Protein AF-A0A161TJ91-F1 (afdb_monomer_lite)

pLDDT: mean 86.41, std 9.93, range [51.31, 96.25]

InterPro domains:
  IPR001128 Cytochrome P450 [PF00067] (32-129)
  IPR036396 Cytochrome P450 superfamily [G3DSA:1.10.630.10] (2-130)
  IPR036396 Cytochrome P450 superfamily [SSF48264] (19-130)

Structure (mmCIF, N/CA/C/O backbone):
data_AF-A0A161TJ91-F1
#
_entry.id   AF-A0A161TJ91-F1
#
loop_
_atom_site.group_PDB
_atom_site.id
_atom_site.type_symbol
_atom_site.label_atom_id
_atom_site.label_alt_id
_atom_site.label_comp_id
_atom_site.label_asym_id
_atom_site.label_entity_id
_atom_site.label_seq_id
_atom_site.pdbx_PDB_ins_code
_atom_site.Cartn_x
_atom_site.Cartn_y
_atom_site.Cartn_z
_atom_site.occupancy
_atom_site.B_iso_or_equiv
_atom_site.auth_seq_id
_atom_site.auth_comp_id
_atom_site.auth_asym_id
_atom_site.auth_atom_id
_atom_site.pdbx_PDB_model_num
ATOM 1 N N . MET A 1 1 ? 8.965 6.597 3.561 1.00 73.44 1 MET A N 1
ATOM 2 C CA . MET A 1 1 ? 8.113 5.513 3.020 1.00 73.44 1 MET A CA 1
ATOM 3 C C . MET A 1 1 ? 6.634 5.766 3.303 1.00 73.44 1 MET A C 1
ATOM 5 O O . MET A 1 1 ? 5.901 5.898 2.340 1.00 73.44 1 MET A O 1
ATOM 9 N N . LEU A 1 2 ? 6.189 5.922 4.561 1.00 82.25 2 LEU A N 1
ATOM 10 C CA . LEU A 1 2 ? 4.766 6.179 4.866 1.00 82.25 2 LEU A CA 1
ATOM 11 C C . LEU A 1 2 ? 4.207 7.439 4.169 1.00 82.25 2 LEU A C 1
ATOM 13 O O . LEU A 1 2 ? 3.175 7.363 3.518 1.00 82.25 2 LEU A O 1
ATOM 17 N N . ASN A 1 3 ? 4.922 8.569 4.236 1.00 86.62 3 ASN A N 1
ATOM 18 C CA . ASN A 1 3 ? 4.494 9.805 3.563 1.00 86.62 3 ASN A CA 1
ATOM 19 C C . ASN A 1 3 ? 4.382 9.630 2.041 1.00 86.62 3 ASN A C 1
ATOM 21 O O . ASN A 1 3 ? 3.410 10.085 1.461 1.00 86.62 3 ASN A O 1
ATOM 25 N N . LEU A 1 4 ? 5.311 8.892 1.417 1.00 87.50 4 LEU A N 1
ATOM 26 C CA . LEU A 1 4 ? 5.260 8.579 -0.018 1.00 87.50 4 LEU A CA 1
ATOM 27 C C . LEU A 1 4 ? 4.016 7.756 -0.374 1.00 87.50 4 LEU A C 1
ATOM 29 O O . LEU A 1 4 ? 3.383 8.017 -1.387 1.00 87.50 4 LEU A O 1
ATOM 33 N N . LEU A 1 5 ? 3.632 6.798 0.475 1.00 87.56 5 LEU A N 1
ATOM 34 C CA . LEU A 1 5 ? 2.418 5.997 0.282 1.00 87.56 5 LEU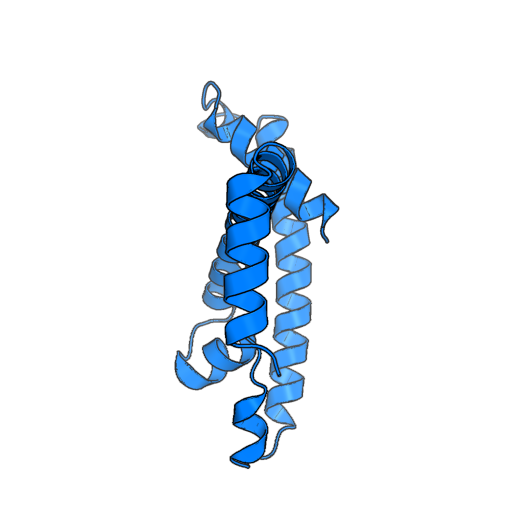 A CA 1
ATOM 35 C C . LEU A 1 5 ? 1.148 6.838 0.427 1.00 87.56 5 LEU A C 1
ATOM 37 O O . LEU A 1 5 ? 0.213 6.685 -0.358 1.00 87.56 5 LEU A O 1
ATOM 41 N N . ILE A 1 6 ? 1.119 7.749 1.402 1.00 88.25 6 ILE A N 1
ATOM 42 C CA . ILE A 1 6 ? 0.008 8.692 1.579 1.00 88.25 6 ILE A CA 1
ATOM 43 C C . ILE A 1 6 ? -0.088 9.625 0.369 1.00 88.25 6 ILE A C 1
ATOM 45 O O . ILE A 1 6 ? -1.184 9.819 -0.156 1.00 88.25 6 ILE A O 1
ATOM 49 N N . GLU A 1 7 ? 1.039 10.165 -0.094 1.00 90.19 7 GLU A N 1
ATOM 50 C CA . GLU A 1 7 ? 1.108 11.040 -1.264 1.00 90.19 7 GLU A CA 1
ATOM 51 C C . GLU A 1 7 ? 0.680 10.325 -2.545 1.00 90.19 7 GLU A C 1
ATOM 53 O O . GLU A 1 7 ? -0.170 10.857 -3.257 1.00 90.19 7 GLU A O 1
ATOM 58 N N . ALA A 1 8 ? 1.186 9.116 -2.801 1.00 90.25 8 ALA A N 1
ATOM 59 C CA . ALA A 1 8 ? 0.771 8.286 -3.930 1.00 90.25 8 ALA A CA 1
ATOM 60 C C . ALA A 1 8 ? -0.737 8.014 -3.875 1.00 90.25 8 ALA A C 1
ATOM 62 O O . ALA A 1 8 ? -1.448 8.240 -4.848 1.00 90.25 8 ALA A O 1
ATOM 63 N N . SER A 1 9 ? -1.260 7.638 -2.706 1.00 88.62 9 SER A N 1
ATOM 64 C CA . SER A 1 9 ? -2.691 7.369 -2.539 1.00 88.62 9 SER A CA 1
ATOM 65 C C . SER A 1 9 ? -3.559 8.618 -2.733 1.00 88.62 9 SER A C 1
ATOM 67 O O . SER A 1 9 ? -4.658 8.537 -3.275 1.00 88.62 9 SER A O 1
ATOM 69 N N . GLN A 1 10 ? -3.105 9.785 -2.269 1.00 89.56 10 GLN A N 1
ATOM 70 C CA . GLN A 1 10 ? -3.806 11.056 -2.477 1.00 89.56 10 GLN A CA 1
ATOM 71 C C . GLN A 1 10 ? -3.774 11.479 -3.945 1.00 89.56 10 GLN A C 1
ATOM 73 O O . GLN A 1 10 ? -4.802 11.881 -4.487 1.00 89.56 10 GLN A O 1
ATOM 78 N N . ALA A 1 11 ? -2.611 11.385 -4.588 1.00 88.94 11 ALA A N 1
ATOM 79 C CA . ALA A 1 11 ? -2.446 11.725 -5.993 1.00 88.94 11 ALA A CA 1
ATOM 80 C C . ALA A 1 11 ? -3.273 10.792 -6.891 1.00 88.94 11 ALA A C 1
ATOM 82 O O . ALA A 1 11 ? -3.940 11.280 -7.802 1.00 88.94 11 ALA A O 1
ATOM 83 N N . LEU A 1 12 ? -3.320 9.494 -6.569 1.00 89.12 12 LEU A N 1
ATOM 84 C CA . LEU A 1 12 ? -4.176 8.507 -7.227 1.00 89.12 12 LEU A CA 1
ATOM 85 C C . LEU A 1 12 ? -5.651 8.889 -7.105 1.00 89.12 12 LEU A C 1
ATOM 87 O O . LEU A 1 12 ? -6.322 9.059 -8.119 1.00 89.12 12 LEU A O 1
ATOM 91 N N . ARG A 1 13 ? -6.132 9.153 -5.882 1.00 87.88 13 ARG A N 1
ATOM 92 C CA . ARG A 1 13 ? -7.517 9.605 -5.672 1.00 87.88 13 ARG A CA 1
ATOM 93 C C . ARG A 1 13 ? -7.846 10.866 -6.463 1.00 87.88 13 ARG A C 1
ATOM 95 O O . ARG A 1 13 ? -8.939 10.958 -7.010 1.00 87.88 13 ARG A O 1
ATOM 102 N N . ASN A 1 14 ? -6.925 11.824 -6.550 1.00 87.38 14 ASN A N 1
ATOM 103 C CA . ASN A 1 14 ? -7.138 13.051 -7.322 1.00 87.38 14 ASN A CA 1
ATOM 104 C C . ASN A 1 14 ? -7.203 12.784 -8.834 1.00 87.38 14 ASN A C 1
ATOM 106 O O . ASN A 1 14 ? -7.955 13.456 -9.537 1.00 87.38 14 ASN A O 1
ATOM 110 N N . CYS A 1 15 ? -6.448 11.801 -9.330 1.00 86.81 15 CYS A N 1
ATOM 111 C CA . CYS A 1 15 ? -6.533 11.361 -10.722 1.00 86.81 15 CYS A CA 1
ATOM 112 C C . CYS A 1 15 ? -7.850 10.616 -11.014 1.00 86.81 15 CYS A C 1
ATOM 114 O O . CYS A 1 15 ? -8.372 10.721 -12.124 1.00 86.81 15 CYS A O 1
ATOM 116 N N . GLU A 1 16 ? -8.405 9.898 -10.033 1.00 86.62 16 GLU A N 1
ATOM 117 C CA . GLU A 1 16 ? -9.645 9.120 -10.179 1.00 86.62 16 GLU A CA 1
ATOM 118 C C . GLU A 1 16 ? -10.928 9.935 -9.966 1.00 86.62 16 GLU A C 1
ATOM 120 O O . GLU A 1 16 ? -11.910 9.731 -10.674 1.00 86.62 16 GLU A O 1
ATOM 125 N N . SER A 1 17 ? -10.933 10.862 -9.003 1.00 82.31 17 SER A N 1
ATOM 126 C CA . SER A 1 17 ? -12.149 11.558 -8.540 1.00 82.31 17 SER A CA 1
ATOM 127 C C . SER A 1 17 ? -12.537 12.769 -9.403 1.00 82.31 17 SER A C 1
ATOM 129 O O . SER A 1 17 ? -13.577 13.381 -9.169 1.00 82.31 17 SER A O 1
ATOM 131 N N . GLY A 1 18 ? -11.691 13.153 -10.364 1.00 76.38 18 GLY A N 1
ATOM 132 C CA . GLY A 1 18 ? -11.849 14.347 -11.198 1.00 76.38 18 GLY A CA 1
ATOM 133 C C . GLY A 1 18 ? -12.009 14.057 -12.692 1.00 76.38 18 GLY A C 1
ATOM 134 O O . GLY A 1 18 ? -12.057 12.913 -13.139 1.00 76.38 18 GLY A O 1
ATOM 135 N N . LEU A 1 19 ? -12.046 15.125 -13.494 1.00 77.19 19 LEU A N 1
ATOM 136 C CA . LEU A 1 19 ? -11.943 15.015 -14.950 1.00 77.19 19 LEU A CA 1
ATOM 137 C C . LEU A 1 19 ? -10.562 14.441 -15.308 1.00 77.19 19 LEU A C 1
ATOM 139 O O . LEU A 1 19 ? -9.531 15.010 -14.946 1.00 77.19 19 LEU A O 1
ATOM 143 N N . GLN A 1 20 ? -10.540 13.313 -16.020 1.00 84.88 20 GLN A N 1
ATOM 144 C CA . GLN A 1 20 ? -9.344 12.501 -16.294 1.00 84.88 20 GLN A CA 1
ATOM 145 C C . GLN A 1 20 ? -8.406 13.111 -17.358 1.00 84.88 20 GLN A C 1
ATOM 147 O O . GLN A 1 20 ? -7.884 12.409 -18.226 1.00 84.88 20 GLN A O 1
ATOM 152 N N . PHE A 1 21 ? -8.170 14.425 -17.313 1.00 83.25 21 PHE A N 1
ATOM 153 C CA . PHE A 1 21 ? -7.300 15.134 -18.260 1.00 83.25 21 PHE A CA 1
ATOM 154 C C . PHE A 1 21 ? -5.859 14.620 -18.256 1.00 83.25 21 PHE A C 1
ATOM 156 O O . PHE A 1 21 ? -5.173 14.746 -19.268 1.00 83.25 21 PHE A O 1
ATOM 163 N N . TRP A 1 22 ? -5.439 13.975 -17.163 1.00 81.75 22 TRP A N 1
ATOM 164 C CA . TRP A 1 22 ? -4.152 13.287 -17.051 1.00 81.75 22 TRP A CA 1
ATOM 165 C C . TRP A 1 22 ? -3.902 12.255 -18.160 1.00 81.75 22 TRP A C 1
ATOM 167 O O . TRP A 1 22 ? -2.752 11.982 -18.484 1.00 81.75 22 TRP A O 1
ATOM 177 N N . ARG A 1 23 ? -4.959 11.711 -18.780 1.00 83.12 23 ARG A N 1
ATOM 178 C CA . ARG A 1 23 ? -4.847 10.763 -19.902 1.00 83.12 23 ARG A CA 1
ATOM 179 C C . ARG A 1 23 ? -4.348 11.399 -21.196 1.00 83.12 23 ARG A C 1
ATOM 181 O O . ARG A 1 23 ? -3.907 10.682 -22.086 1.00 83.12 23 ARG A O 1
ATOM 188 N N . ILE A 1 24 ? -4.484 12.717 -21.326 1.00 87.69 24 ILE A N 1
ATOM 189 C CA . ILE A 1 24 ? -4.160 13.456 -22.550 1.00 87.69 24 ILE A CA 1
ATOM 190 C C . ILE A 1 24 ? -2.992 14.423 -22.287 1.00 87.69 24 ILE A C 1
ATOM 192 O O . ILE A 1 24 ? -2.128 14.579 -23.143 1.00 87.69 24 ILE A O 1
ATOM 196 N N . TRP A 1 25 ? -2.941 15.048 -21.103 1.00 84.81 25 TRP A N 1
ATOM 197 C CA . TRP A 1 25 ? -1.915 16.023 -20.717 1.00 84.81 25 TRP A CA 1
ATOM 198 C C . TRP A 1 25 ? -1.373 15.689 -19.324 1.00 84.81 25 TRP A C 1
ATOM 200 O O . TRP A 1 25 ? -2.178 15.423 -18.432 1.00 84.81 25 TRP A O 1
ATOM 210 N N . PRO A 1 26 ? -0.052 15.757 -19.079 1.00 83.31 26 PRO A N 1
ATOM 211 C CA . PRO A 1 26 ? 0.511 15.500 -17.756 1.00 83.31 26 PRO A CA 1
ATOM 212 C C . PRO A 1 26 ? 0.069 16.592 -16.774 1.00 83.31 26 PRO A C 1
ATOM 214 O O . PRO A 1 26 ? 0.612 17.696 -16.740 1.00 83.31 26 PRO A O 1
ATOM 217 N N . THR A 1 27 ? -0.959 16.294 -15.980 1.00 87.88 27 THR A N 1
ATOM 218 C CA . THR A 1 27 ? -1.444 17.194 -14.932 1.00 87.88 27 THR A CA 1
ATOM 219 C C . THR A 1 27 ? -0.525 17.139 -13.716 1.00 87.88 27 THR A C 1
ATOM 221 O O . THR A 1 27 ? 0.187 16.162 -13.494 1.00 87.88 27 THR A O 1
ATOM 224 N N . PHE A 1 28 ? -0.578 18.165 -12.864 1.00 85.62 28 PHE A N 1
ATOM 225 C CA . PHE A 1 28 ? 0.205 18.197 -11.624 1.00 85.62 28 PHE A CA 1
ATOM 226 C C . PHE A 1 28 ? -0.030 16.957 -10.741 1.00 85.62 28 PHE A C 1
ATOM 228 O O . PHE A 1 28 ? 0.917 16.398 -10.190 1.00 85.62 28 PHE A O 1
ATOM 235 N N . SER A 1 29 ? -1.282 16.495 -10.631 1.00 84.81 29 SER A N 1
ATOM 236 C CA . SER A 1 29 ? -1.626 15.290 -9.866 1.00 84.81 29 SER A CA 1
ATOM 237 C C . SER A 1 29 ? -1.021 14.022 -10.465 1.00 84.81 29 SER A C 1
ATOM 239 O O . SER A 1 29 ? -0.542 13.184 -9.707 1.00 84.81 29 SER A O 1
ATOM 241 N N . TRP A 1 30 ? -0.986 13.911 -11.795 1.00 88.38 30 TRP A N 1
ATOM 242 C CA . TRP A 1 30 ? -0.356 12.788 -12.488 1.00 88.38 30 TRP A CA 1
ATOM 243 C C . TRP A 1 30 ? 1.155 12.768 -12.278 1.00 88.38 30 TRP A C 1
ATOM 245 O O . TRP A 1 30 ? 1.690 11.765 -11.823 1.00 88.38 30 TRP A O 1
ATOM 255 N N . THR A 1 31 ? 1.836 13.894 -12.499 1.00 90.06 31 THR A N 1
ATOM 256 C CA . THR A 1 31 ? 3.291 13.988 -12.298 1.00 90.06 31 THR A CA 1
ATOM 257 C C . THR A 1 31 ? 3.684 13.712 -10.844 1.00 90.06 31 THR A C 1
ATOM 259 O O . THR A 1 31 ? 4.714 13.096 -10.571 1.00 90.06 31 THR A O 1
ATOM 262 N N . LYS A 1 32 ? 2.850 14.139 -9.886 1.00 90.38 32 LYS A N 1
ATOM 263 C CA . LYS A 1 32 ? 3.052 13.828 -8.467 1.00 90.38 32 LYS A CA 1
ATOM 264 C C . LYS A 1 32 ? 2.864 12.335 -8.177 1.00 90.38 32 LYS A C 1
ATOM 266 O O . LYS A 1 32 ? 3.638 11.775 -7.405 1.00 90.38 32 LYS A O 1
ATOM 271 N N . LEU A 1 33 ? 1.860 11.701 -8.788 1.00 91.00 33 LEU A N 1
ATOM 272 C CA . LEU A 1 33 ? 1.614 10.265 -8.660 1.00 91.00 33 LEU A CA 1
ATOM 273 C C . LEU A 1 33 ? 2.787 9.451 -9.212 1.00 91.00 33 LEU A C 1
ATOM 275 O O . LEU A 1 33 ? 3.310 8.604 -8.493 1.00 91.00 33 LEU A O 1
ATOM 279 N N . THR A 1 34 ? 3.221 9.735 -10.442 1.00 91.25 34 THR A N 1
ATOM 280 C CA . THR A 1 34 ? 4.329 9.011 -11.079 1.00 91.25 34 THR A CA 1
ATOM 281 C C . THR A 1 34 ? 5.612 9.172 -10.276 1.00 91.25 34 THR A C 1
ATOM 283 O O . THR A 1 34 ? 6.224 8.178 -9.919 1.00 91.25 34 THR A O 1
ATOM 286 N N . SER A 1 35 ? 5.950 10.394 -9.848 1.00 93.31 35 SER A N 1
ATOM 287 C CA . SER A 1 35 ? 7.144 10.621 -9.027 1.00 93.31 35 SER A CA 1
ATOM 288 C C . SER A 1 35 ? 7.112 9.851 -7.699 1.00 93.31 35 SER A C 1
ATOM 290 O O . SER A 1 35 ? 8.135 9.308 -7.279 1.00 93.31 35 SER A O 1
ATOM 292 N N . ALA A 1 36 ? 5.953 9.777 -7.035 1.00 92.38 36 ALA A N 1
ATOM 293 C CA . ALA A 1 36 ? 5.814 9.013 -5.799 1.00 92.38 36 ALA A CA 1
ATOM 294 C C . ALA A 1 36 ? 5.925 7.498 -6.042 1.00 92.38 36 ALA A C 1
ATOM 296 O O . ALA A 1 36 ? 6.570 6.803 -5.253 1.00 92.38 36 ALA A O 1
ATOM 297 N N . ILE A 1 37 ? 5.330 6.997 -7.129 1.00 92.25 37 ILE A N 1
ATOM 298 C CA . ILE A 1 37 ? 5.425 5.594 -7.547 1.00 92.25 37 ILE A CA 1
ATOM 299 C C . ILE A 1 37 ? 6.873 5.229 -7.888 1.00 92.25 37 ILE A C 1
ATOM 301 O O . ILE A 1 37 ? 7.375 4.268 -7.314 1.00 92.25 37 ILE A O 1
ATOM 305 N N . ASP A 1 38 ? 7.573 6.030 -8.692 1.00 94.12 38 ASP A N 1
ATOM 306 C CA . ASP A 1 38 ? 8.971 5.789 -9.081 1.00 94.12 38 ASP A CA 1
ATOM 307 C C . ASP A 1 38 ? 9.886 5.686 -7.845 1.00 94.12 38 ASP A C 1
ATOM 309 O O . ASP A 1 38 ? 10.762 4.821 -7.744 1.00 94.12 38 ASP A O 1
ATOM 313 N N . MET A 1 39 ? 9.666 6.548 -6.842 1.00 94.06 39 MET A N 1
ATOM 314 C CA . MET A 1 39 ? 10.403 6.484 -5.576 1.00 94.06 39 MET A CA 1
ATOM 315 C C . MET A 1 39 ? 10.091 5.212 -4.779 1.00 94.06 39 MET A C 1
ATOM 317 O O . MET A 1 39 ? 10.996 4.628 -4.174 1.00 94.06 39 MET A O 1
ATOM 321 N N . LEU A 1 40 ? 8.825 4.787 -4.734 1.00 93.12 40 LEU A N 1
ATOM 322 C CA . LEU A 1 40 ? 8.422 3.553 -4.055 1.00 93.12 40 LEU A CA 1
ATOM 323 C C . LEU A 1 40 ? 8.991 2.324 -4.764 1.00 93.12 40 LEU A C 1
ATOM 325 O O . LEU A 1 40 ? 9.533 1.442 -4.096 1.00 93.12 40 LEU A O 1
ATOM 329 N N . GLU A 1 41 ? 8.941 2.301 -6.090 1.00 93.19 41 GLU A N 1
ATOM 330 C CA . GLU A 1 41 ? 9.518 1.255 -6.924 1.00 93.19 41 GLU A CA 1
ATOM 331 C C . GLU A 1 41 ? 11.023 1.126 -6.671 1.00 93.19 41 GLU A C 1
ATOM 333 O O . GLU A 1 41 ? 11.506 0.041 -6.353 1.00 93.19 41 GLU A O 1
ATOM 338 N N . GLY A 1 42 ? 11.765 2.239 -6.656 1.00 93.38 42 GLY A N 1
ATOM 339 C CA . GLY A 1 42 ? 13.194 2.231 -6.333 1.00 93.38 42 GLY A CA 1
ATOM 340 C C . GLY A 1 42 ? 13.506 1.632 -4.952 1.00 93.38 42 GLY A C 1
ATOM 341 O O . GLY A 1 42 ? 14.487 0.894 -4.785 1.00 93.38 42 GLY A O 1
ATOM 342 N N . LEU A 1 43 ? 12.655 1.889 -3.952 1.00 92.75 43 LEU A N 1
ATOM 343 C CA . LEU A 1 43 ? 12.773 1.259 -2.633 1.00 92.75 43 LEU A CA 1
ATOM 344 C C . LEU A 1 43 ? 12.467 -0.242 -2.692 1.00 92.75 43 LEU A C 1
ATOM 346 O O . LEU A 1 43 ? 13.180 -1.024 -2.055 1.00 92.75 43 LEU A O 1
ATOM 350 N N . LEU A 1 44 ? 11.442 -0.655 -3.435 1.00 92.69 44 LEU A N 1
ATOM 351 C CA . LEU A 1 44 ? 11.083 -2.063 -3.607 1.00 92.69 44 LEU A CA 1
ATOM 352 C C . LEU A 1 44 ? 12.179 -2.831 -4.348 1.00 92.69 44 LEU A C 1
ATOM 354 O O . LEU A 1 44 ? 12.630 -3.847 -3.829 1.00 92.69 44 LEU A O 1
ATOM 358 N N . CYS A 1 45 ? 12.712 -2.300 -5.448 1.00 93.50 45 CYS A N 1
ATOM 359 C CA . CYS A 1 45 ? 13.861 -2.850 -6.172 1.00 93.50 45 CYS A CA 1
ATOM 360 C C . CYS A 1 45 ? 15.059 -3.093 -5.247 1.00 93.50 45 CYS A C 1
ATOM 362 O O . CYS A 1 45 ? 15.681 -4.162 -5.262 1.00 93.50 45 CYS A O 1
ATOM 364 N N . ARG A 1 46 ? 15.378 -2.116 -4.386 1.00 93.12 46 ARG A N 1
ATOM 365 C CA . ARG A 1 46 ? 16.467 -2.255 -3.412 1.00 93.12 46 ARG A CA 1
ATOM 366 C C . ARG A 1 46 ? 16.188 -3.375 -2.410 1.00 93.12 46 ARG A C 1
ATOM 368 O O . ARG A 1 46 ? 17.085 -4.172 -2.141 1.00 93.12 46 ARG A O 1
ATOM 375 N N . ASN A 1 47 ? 14.977 -3.437 -1.859 1.00 90.88 47 ASN A N 1
ATOM 376 C CA . ASN A 1 47 ? 14.595 -4.486 -0.910 1.00 90.88 47 ASN A CA 1
ATOM 377 C C . ASN A 1 47 ? 14.580 -5.869 -1.570 1.00 90.88 47 ASN A C 1
ATOM 379 O O . ASN A 1 47 ? 15.115 -6.816 -0.999 1.00 90.88 47 ASN A O 1
ATOM 383 N N . LEU A 1 48 ? 14.071 -5.967 -2.795 1.00 91.25 48 LEU A N 1
ATOM 384 C CA . LEU A 1 48 ? 14.034 -7.196 -3.572 1.00 91.25 48 LEU A CA 1
ATOM 385 C C . LEU A 1 48 ? 15.449 -7.733 -3.821 1.00 91.25 48 LEU A C 1
ATOM 387 O O . LEU A 1 48 ? 15.723 -8.909 -3.582 1.00 91.25 48 LEU A O 1
ATOM 391 N N . ARG A 1 49 ? 16.394 -6.863 -4.199 1.00 91.56 49 ARG A N 1
ATOM 392 C CA . ARG A 1 49 ? 17.811 -7.235 -4.341 1.00 91.56 49 ARG A CA 1
ATOM 393 C C . ARG A 1 49 ? 18.406 -7.767 -3.034 1.00 91.56 49 ARG A C 1
ATOM 395 O O . ARG A 1 49 ? 19.143 -8.753 -3.057 1.00 91.56 49 ARG A O 1
ATOM 402 N N . LEU A 1 50 ? 18.102 -7.134 -1.898 1.00 89.88 50 LEU A N 1
ATOM 403 C CA . LEU A 1 50 ? 18.552 -7.612 -0.585 1.00 89.88 50 LEU A CA 1
ATOM 404 C C . LEU A 1 50 ? 17.948 -8.978 -0.250 1.00 89.88 50 LEU A C 1
ATOM 406 O O . LEU A 1 50 ? 18.660 -9.846 0.257 1.00 89.88 50 LEU A O 1
ATOM 410 N N . THR A 1 51 ? 16.676 -9.188 -0.582 1.00 87.38 51 THR A N 1
ATOM 411 C CA . THR A 1 51 ? 16.009 -10.481 -0.448 1.00 87.38 51 THR A CA 1
ATOM 412 C C . THR A 1 51 ? 16.687 -11.551 -1.302 1.00 87.38 51 THR A C 1
ATOM 414 O O . THR A 1 51 ? 17.008 -12.609 -0.768 1.00 87.38 51 THR A O 1
ATOM 417 N N . TYR A 1 52 ? 17.007 -11.288 -2.572 1.00 87.62 52 TYR A N 1
ATOM 418 C CA . TYR A 1 52 ? 17.735 -12.250 -3.411 1.00 87.62 52 TYR A CA 1
ATOM 419 C C . TYR A 1 52 ? 19.094 -12.640 -2.814 1.00 87.62 52 TYR A C 1
ATOM 421 O O . TYR A 1 52 ? 19.415 -13.825 -2.739 1.00 87.62 52 TYR A O 1
ATOM 429 N N . ILE A 1 53 ? 19.872 -11.665 -2.325 1.00 88.06 53 ILE A N 1
ATOM 430 C CA . ILE A 1 53 ? 21.172 -11.919 -1.674 1.00 88.06 53 ILE A CA 1
ATOM 431 C C . ILE A 1 53 ? 20.999 -12.711 -0.371 1.00 88.06 53 ILE A C 1
ATOM 433 O O . ILE A 1 53 ? 21.833 -13.548 -0.020 1.00 88.06 53 ILE A O 1
ATOM 437 N N . LYS A 1 54 ? 19.933 -12.439 0.386 1.00 86.44 54 LYS A N 1
ATOM 438 C CA . LYS A 1 54 ? 19.614 -13.177 1.610 1.00 86.44 54 LYS A CA 1
ATOM 439 C C . LYS A 1 54 ? 19.254 -14.624 1.277 1.00 86.44 54 LYS A C 1
ATOM 441 O O . LYS A 1 54 ? 19.820 -15.535 1.875 1.00 86.44 54 LYS A O 1
ATOM 446 N N . LEU A 1 55 ? 18.389 -14.833 0.288 1.00 83.75 55 LEU A N 1
ATOM 447 C CA . LEU A 1 55 ? 17.967 -16.155 -0.170 1.00 83.75 55 LEU A CA 1
ATOM 448 C C . LEU A 1 55 ? 19.128 -16.970 -0.746 1.00 83.75 55 LEU A C 1
ATOM 450 O O . LEU A 1 55 ? 19.208 -18.162 -0.472 1.00 83.75 55 LEU A O 1
ATOM 454 N N . SER A 1 56 ? 20.070 -16.344 -1.459 1.00 82.94 56 SER A N 1
ATOM 455 C CA . SER A 1 56 ? 21.251 -17.046 -1.982 1.00 82.94 56 SER A CA 1
ATOM 456 C C . SER A 1 56 ? 22.190 -17.552 -0.882 1.00 82.94 56 SER A C 1
ATOM 458 O O . SER A 1 56 ? 22.973 -18.467 -1.119 1.00 82.94 56 SER A O 1
ATOM 460 N N . LYS A 1 57 ? 22.145 -16.946 0.312 1.00 82.44 57 LYS A N 1
ATOM 461 C CA . LYS A 1 57 ? 22.951 -17.332 1.482 1.00 82.44 57 LYS A CA 1
ATOM 462 C C . LYS A 1 57 ? 22.221 -18.285 2.429 1.00 82.44 57 LYS A C 1
ATOM 464 O O . LYS A 1 57 ? 22.857 -18.859 3.311 1.00 82.44 57 LYS A O 1
ATOM 469 N N . MET A 1 58 ? 20.905 -18.432 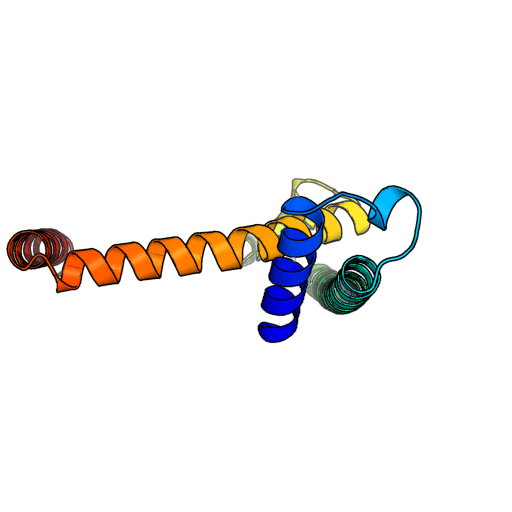2.292 1.00 74.94 58 MET A N 1
ATOM 470 C CA . MET A 1 58 ? 20.118 -19.323 3.140 1.00 74.94 58 MET A CA 1
ATOM 471 C C . MET A 1 58 ? 20.309 -20.775 2.696 1.00 74.94 58 MET A C 1
ATOM 473 O O . MET A 1 58 ? 20.043 -21.138 1.552 1.00 74.94 58 MET A O 1
ATOM 477 N N . ASN A 1 59 ? 20.755 -21.623 3.624 1.00 61.84 59 ASN A N 1
ATOM 478 C CA . ASN A 1 59 ? 20.763 -23.068 3.418 1.00 61.84 59 ASN A CA 1
ATOM 479 C C . ASN A 1 59 ? 19.310 -23.572 3.405 1.00 61.84 59 ASN A C 1
ATOM 481 O O . ASN A 1 59 ? 18.499 -23.116 4.206 1.00 61.84 59 ASN A O 1
ATOM 485 N N . LYS A 1 60 ? 18.970 -24.513 2.513 1.00 61.84 60 LYS A N 1
ATOM 486 C CA . LYS A 1 60 ? 17.604 -25.044 2.292 1.00 61.84 60 LYS A CA 1
ATOM 487 C C . LYS A 1 60 ? 17.059 -25.896 3.462 1.00 61.84 60 LYS A C 1
ATOM 489 O O . LYS A 1 60 ? 16.448 -26.938 3.241 1.00 61.84 60 LYS A O 1
ATOM 494 N N . ASN A 1 61 ? 17.276 -25.498 4.711 1.00 55.97 61 ASN A N 1
ATOM 495 C CA . ASN A 1 61 ? 16.758 -26.204 5.875 1.00 55.97 61 ASN A CA 1
ATOM 496 C C . ASN A 1 61 ? 15.324 -25.748 6.187 1.00 55.97 61 ASN A C 1
ATOM 498 O O . ASN A 1 61 ? 15.025 -24.560 6.283 1.00 55.97 61 ASN A O 1
ATOM 502 N N . ALA A 1 62 ? 14.427 -26.714 6.401 1.00 52.22 62 ALA A N 1
ATOM 503 C CA . ALA A 1 62 ? 12.982 -26.507 6.557 1.00 52.22 62 ALA A CA 1
ATOM 504 C C . ALA A 1 62 ? 12.563 -25.568 7.713 1.00 52.22 62 ALA A C 1
ATOM 506 O O . ALA A 1 62 ? 11.444 -25.056 7.710 1.00 52.22 62 ALA A O 1
ATOM 507 N N . LYS A 1 63 ? 13.444 -25.301 8.691 1.00 51.31 63 LYS A N 1
ATOM 508 C CA . LYS A 1 63 ? 13.174 -24.359 9.796 1.00 51.31 63 LYS A CA 1
ATOM 509 C C . LYS A 1 63 ? 13.130 -22.895 9.345 1.00 51.31 63 LYS A C 1
ATOM 511 O O . LYS A 1 63 ? 12.417 -22.104 9.961 1.00 51.31 63 LYS A O 1
ATOM 516 N N . ASP A 1 64 ? 13.810 -22.553 8.254 1.00 54.97 64 ASP A N 1
ATOM 517 C CA . ASP A 1 64 ? 13.877 -21.178 7.753 1.00 54.97 64 ASP A CA 1
ATOM 518 C C . ASP A 1 64 ? 12.654 -20.781 6.907 1.00 54.97 64 ASP A C 1
ATOM 520 O O . ASP A 1 64 ? 12.314 -19.602 6.805 1.00 54.97 64 ASP A O 1
ATOM 524 N N . ALA A 1 65 ? 11.909 -21.765 6.390 1.00 55.50 65 ALA A N 1
ATOM 525 C CA . ALA A 1 65 ? 10.677 -21.544 5.631 1.00 55.50 65 ALA A CA 1
ATOM 526 C C . ALA A 1 65 ? 9.542 -20.917 6.470 1.00 55.50 65 ALA A C 1
ATOM 528 O O . ALA A 1 65 ? 8.609 -20.338 5.919 1.00 55.50 65 ALA A O 1
ATOM 529 N N . LYS A 1 66 ? 9.611 -20.996 7.809 1.00 59.00 66 LYS A N 1
ATOM 530 C CA . LYS A 1 66 ? 8.578 -20.461 8.716 1.00 59.00 66 LYS A CA 1
ATOM 531 C C . LYS A 1 66 ? 8.663 -18.935 8.911 1.00 59.00 66 LYS A C 1
ATOM 533 O O . LYS A 1 66 ? 7.774 -18.359 9.529 1.00 59.00 66 LYS A O 1
ATOM 538 N N . ARG A 1 67 ? 9.711 -18.272 8.401 1.00 63.00 67 ARG A N 1
ATOM 539 C CA . ARG A 1 67 ? 9.928 -16.811 8.504 1.00 63.00 67 ARG A CA 1
ATOM 540 C C . ARG A 1 67 ? 10.063 -16.131 7.136 1.00 63.00 67 ARG A C 1
ATOM 542 O O . ARG A 1 67 ? 10.824 -15.177 6.998 1.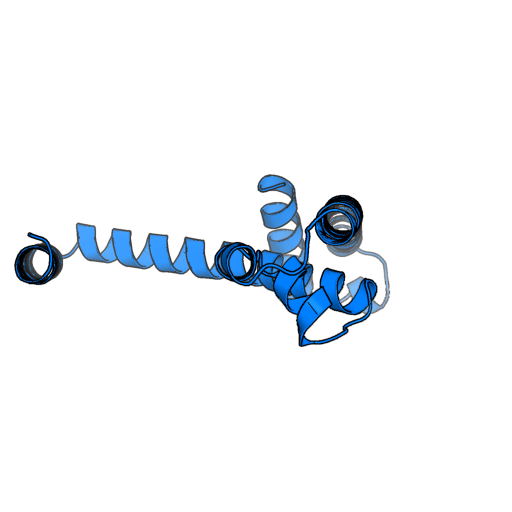00 63.00 67 ARG A O 1
ATOM 549 N N . LEU A 1 68 ? 9.369 -16.646 6.125 1.00 69.00 68 LEU A N 1
ATOM 550 C CA . LEU A 1 68 ? 9.368 -16.043 4.795 1.00 69.00 68 LEU A CA 1
ATOM 551 C C . LEU A 1 68 ? 8.515 -14.770 4.807 1.00 69.00 68 LEU A C 1
ATOM 553 O O . LEU A 1 68 ? 7.331 -14.814 5.145 1.00 69.00 68 LEU A O 1
ATOM 557 N N . CYS A 1 69 ? 9.118 -13.643 4.436 1.00 81.19 69 CYS A N 1
ATOM 558 C CA . CYS A 1 69 ? 8.368 -12.443 4.078 1.00 81.19 69 CYS A CA 1
ATOM 559 C C . CYS A 1 69 ? 7.616 -12.674 2.755 1.00 81.19 69 CYS A C 1
ATOM 561 O O . CYS A 1 69 ? 7.957 -13.581 1.995 1.00 81.19 69 CYS A O 1
ATOM 563 N N . LEU A 1 70 ? 6.624 -11.830 2.447 1.00 86.38 70 LEU A N 1
ATOM 564 C CA . LEU A 1 70 ? 5.822 -11.931 1.217 1.00 86.38 70 LEU A CA 1
ATOM 565 C C . LEU A 1 70 ? 6.700 -12.048 -0.045 1.00 86.38 70 LEU A C 1
ATOM 567 O O . LEU A 1 70 ? 6.532 -12.985 -0.817 1.00 86.38 70 LEU A O 1
ATOM 571 N N . MET A 1 71 ? 7.698 -11.167 -0.195 1.00 85.19 71 MET A N 1
ATOM 572 C CA . MET A 1 71 ? 8.648 -11.214 -1.317 1.00 85.19 71 MET A CA 1
ATOM 573 C C . MET A 1 71 ? 9.429 -12.535 -1.370 1.00 85.19 71 MET A C 1
ATOM 575 O O . MET A 1 71 ? 9.630 -13.083 -2.449 1.00 85.19 71 MET A O 1
ATOM 579 N N . ASP A 1 72 ? 9.827 -13.089 -0.220 1.00 84.50 72 ASP A N 1
ATOM 580 C CA . ASP A 1 72 ? 10.547 -14.366 -0.167 1.00 84.50 72 ASP A CA 1
ATOM 581 C C . ASP A 1 72 ? 9.654 -15.514 -0.676 1.00 84.50 72 ASP A C 1
ATOM 583 O O . ASP A 1 72 ? 10.105 -16.392 -1.414 1.00 84.50 72 ASP A O 1
ATOM 587 N N . ALA A 1 73 ? 8.370 -15.496 -0.301 1.00 84.25 73 ALA A N 1
ATOM 588 C CA . ALA A 1 73 ? 7.394 -16.485 -0.743 1.00 84.25 73 ALA A CA 1
ATOM 589 C C . ALA A 1 73 ? 7.130 -16.398 -2.254 1.00 84.25 73 ALA A C 1
ATOM 591 O O . ALA A 1 73 ? 7.103 -17.440 -2.910 1.00 84.25 73 ALA A O 1
ATOM 592 N N . MET A 1 74 ? 7.006 -15.189 -2.807 1.00 85.12 74 MET A N 1
ATOM 593 C CA . MET A 1 74 ? 6.778 -14.969 -4.242 1.00 85.12 74 MET A CA 1
ATOM 594 C C . MET A 1 74 ? 7.963 -15.445 -5.097 1.00 85.12 74 MET A C 1
ATOM 596 O O . MET A 1 74 ? 7.768 -16.126 -6.103 1.00 85.12 74 MET A O 1
ATOM 600 N N . ILE A 1 75 ? 9.200 -15.188 -4.654 1.00 83.88 75 ILE A N 1
ATOM 601 C CA . ILE A 1 75 ? 10.415 -15.644 -5.354 1.00 83.88 75 ILE A CA 1
ATOM 602 C C . ILE A 1 75 ? 10.511 -17.175 -5.366 1.00 83.88 75 ILE A C 1
ATOM 604 O O . ILE A 1 75 ? 10.822 -17.775 -6.394 1.00 83.88 75 ILE A O 1
ATOM 608 N N . ILE A 1 76 ? 10.285 -17.820 -4.217 1.00 79.62 76 ILE A N 1
ATOM 609 C CA . ILE A 1 76 ? 10.524 -19.263 -4.063 1.00 79.62 76 ILE A CA 1
ATOM 610 C C . ILE A 1 76 ? 9.376 -20.094 -4.640 1.00 79.62 76 ILE A C 1
ATOM 612 O O . ILE A 1 76 ? 9.629 -21.123 -5.271 1.00 79.62 76 ILE A O 1
ATOM 616 N N . LYS A 1 77 ? 8.124 -19.704 -4.370 1.00 73.56 77 LYS A N 1
ATOM 617 C CA . LYS A 1 77 ? 6.946 -20.527 -4.681 1.00 73.56 77 LYS A CA 1
ATOM 618 C C . LYS A 1 77 ? 6.365 -20.226 -6.052 1.00 73.56 77 LYS A C 1
ATOM 620 O O . LYS A 1 77 ? 6.026 -21.161 -6.767 1.00 73.56 77 LYS A O 1
ATOM 625 N N . GLU A 1 78 ? 6.250 -18.950 -6.400 1.00 71.75 78 GLU A N 1
ATOM 626 C CA . GLU A 1 78 ? 5.494 -18.523 -7.583 1.00 71.75 78 GLU A CA 1
ATOM 627 C C . GLU A 1 78 ? 6.388 -18.298 -8.805 1.00 71.75 78 GLU A C 1
ATOM 629 O O . GLU A 1 78 ? 5.887 -18.267 -9.922 1.00 71.75 78 GLU A O 1
ATOM 634 N N . LYS A 1 79 ? 7.718 -18.227 -8.612 1.00 73.81 79 LYS A N 1
ATOM 635 C CA . LYS A 1 79 ? 8.713 -17.991 -9.678 1.00 73.81 79 LYS A CA 1
ATOM 636 C C . LYS A 1 79 ? 8.383 -16.763 -10.538 1.00 73.81 79 LYS A C 1
ATOM 638 O O . LYS A 1 79 ? 8.675 -16.750 -11.732 1.00 73.81 79 LYS A O 1
ATOM 643 N N . LEU A 1 80 ? 7.786 -15.750 -9.917 1.00 81.44 80 LEU A N 1
ATOM 644 C CA . LEU A 1 80 ? 7.466 -14.488 -10.566 1.00 81.44 80 LEU A CA 1
ATOM 645 C C . LEU A 1 80 ? 8.741 -13.752 -10.977 1.00 81.44 80 LEU A C 1
ATOM 647 O O . LEU A 1 80 ? 9.796 -13.876 -10.340 1.00 81.44 80 LEU A O 1
ATOM 651 N N . THR A 1 81 ? 8.628 -12.971 -12.044 1.00 88.19 81 THR A N 1
ATOM 652 C CA . THR A 1 81 ? 9.670 -12.026 -12.445 1.00 88.19 81 THR A CA 1
ATOM 653 C C . THR A 1 81 ? 9.801 -10.905 -11.413 1.00 88.19 81 THR A C 1
ATOM 655 O O . THR A 1 81 ? 8.875 -10.616 -10.655 1.00 88.19 81 THR A O 1
ATOM 658 N N . SER A 1 82 ? 10.972 -10.263 -11.363 1.00 87.88 82 SER A N 1
ATOM 659 C CA . SER A 1 82 ? 11.217 -9.150 -10.438 1.00 87.88 82 SER A CA 1
ATOM 660 C C . SER A 1 82 ? 10.161 -8.051 -10.570 1.00 87.88 82 SER A C 1
ATOM 662 O O . SER A 1 82 ? 9.675 -7.563 -9.553 1.00 87.88 82 SER A O 1
ATOM 664 N N . ASP A 1 83 ? 9.777 -7.719 -11.804 1.00 88.81 83 ASP A N 1
ATOM 665 C CA . ASP A 1 83 ? 8.805 -6.667 -12.102 1.00 88.81 83 ASP A CA 1
ATOM 666 C C . ASP A 1 83 ? 7.414 -7.035 -11.573 1.00 88.81 83 ASP A C 1
ATOM 668 O O . ASP A 1 83 ? 6.805 -6.244 -10.859 1.00 88.81 83 ASP A O 1
ATOM 672 N N . GLU A 1 84 ? 6.949 -8.269 -11.800 1.00 90.00 84 GLU A N 1
ATOM 673 C CA . GLU A 1 84 ? 5.663 -8.750 -11.269 1.00 90.00 84 GLU A CA 1
ATOM 674 C C . GLU A 1 84 ? 5.615 -8.699 -9.736 1.00 90.00 84 GLU A C 1
ATOM 676 O O . GLU A 1 84 ? 4.597 -8.318 -9.150 1.00 90.00 84 GLU A O 1
ATOM 681 N N . ILE A 1 85 ? 6.722 -9.048 -9.070 1.00 92.00 85 ILE A N 1
ATOM 682 C CA . ILE A 1 85 ? 6.824 -8.970 -7.608 1.00 92.00 85 ILE A CA 1
ATOM 683 C C . ILE A 1 85 ? 6.711 -7.517 -7.149 1.00 92.00 85 ILE A C 1
ATOM 685 O O . ILE A 1 85 ? 5.974 -7.224 -6.205 1.00 92.00 85 ILE A O 1
ATOM 689 N N . ILE A 1 86 ? 7.432 -6.607 -7.804 1.00 92.50 86 ILE A N 1
ATOM 690 C CA . ILE A 1 86 ? 7.435 -5.188 -7.450 1.00 92.50 86 ILE A CA 1
ATOM 691 C C . ILE A 1 86 ? 6.048 -4.583 -7.654 1.00 92.50 86 ILE A C 1
ATOM 693 O O . ILE A 1 86 ? 5.538 -3.967 -6.718 1.00 92.50 86 ILE A O 1
ATOM 697 N N . THR A 1 87 ? 5.416 -4.806 -8.808 1.00 91.75 87 THR A N 1
ATOM 698 C CA . THR A 1 87 ?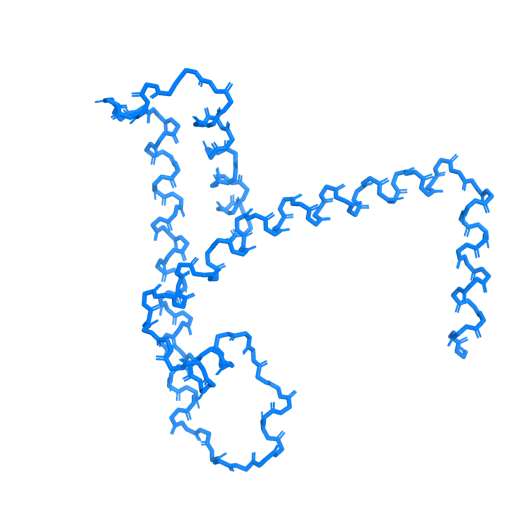 4.064 -4.310 -9.099 1.00 91.75 87 THR A CA 1
ATOM 699 C C . THR A 1 87 ? 3.056 -4.826 -8.076 1.00 91.75 87 THR A C 1
ATOM 701 O O . THR A 1 87 ? 2.341 -4.036 -7.468 1.00 91.75 87 THR A O 1
ATOM 704 N N . THR A 1 88 ? 3.065 -6.129 -7.782 1.00 92.00 88 THR A N 1
ATOM 705 C CA . THR A 1 88 ? 2.126 -6.725 -6.817 1.00 92.00 88 THR A CA 1
ATOM 706 C C . THR A 1 88 ? 2.298 -6.146 -5.411 1.00 92.00 88 THR A C 1
ATOM 708 O O . THR A 1 88 ? 1.321 -5.836 -4.724 1.00 92.00 88 THR A O 1
ATOM 711 N N . VAL A 1 89 ? 3.545 -5.997 -4.949 1.00 92.75 89 VAL A N 1
ATOM 712 C CA . VAL A 1 89 ? 3.820 -5.425 -3.624 1.00 92.75 89 VAL A CA 1
ATOM 713 C C . VAL A 1 89 ? 3.453 -3.942 -3.592 1.00 92.75 89 VAL A C 1
ATOM 715 O O . VAL A 1 89 ? 2.913 -3.475 -2.590 1.00 92.75 89 VAL A O 1
ATOM 718 N N . LEU A 1 90 ? 3.714 -3.203 -4.669 1.00 92.38 90 LEU A N 1
ATOM 719 C CA . LEU A 1 90 ? 3.352 -1.796 -4.788 1.00 92.38 90 LEU A CA 1
ATOM 720 C C . LEU A 1 90 ? 1.829 -1.602 -4.718 1.00 92.38 90 LEU A C 1
ATOM 722 O O . LEU A 1 90 ? 1.368 -0.787 -3.915 1.00 92.38 90 LEU A O 1
ATOM 726 N N . ASP A 1 91 ? 1.062 -2.393 -5.469 1.00 90.75 91 ASP A N 1
ATOM 727 C CA . ASP A 1 91 ? -0.405 -2.362 -5.464 1.00 90.75 91 ASP A CA 1
ATOM 728 C C . ASP A 1 91 ? -0.961 -2.658 -4.069 1.00 90.75 91 ASP A C 1
ATOM 730 O O . ASP A 1 91 ? -1.797 -1.913 -3.538 1.00 90.75 91 ASP A O 1
ATOM 734 N N . LEU A 1 92 ? -0.433 -3.704 -3.423 1.00 92.31 92 LEU A N 1
ATOM 735 C CA . LEU A 1 92 ? -0.808 -4.065 -2.060 1.00 92.31 92 LEU A CA 1
ATOM 736 C C . LEU A 1 92 ? -0.527 -2.924 -1.074 1.00 92.31 92 LEU A C 1
ATOM 738 O O . LEU A 1 92 ? -1.335 -2.673 -0.181 1.00 92.31 92 LEU A O 1
ATOM 742 N N . LEU A 1 93 ? 0.603 -2.229 -1.209 1.00 91.50 93 LEU A N 1
ATOM 743 C CA . LEU A 1 93 ? 0.964 -1.136 -0.308 1.00 91.50 93 LEU A CA 1
ATOM 744 C C . LEU A 1 93 ? 0.085 0.103 -0.517 1.00 91.50 93 LEU A C 1
ATOM 746 O O . LEU A 1 93 ? -0.378 0.683 0.468 1.00 91.50 93 LEU A O 1
ATOM 750 N N . ILE A 1 94 ? -0.161 0.508 -1.765 1.00 88.94 94 ILE A N 1
ATOM 751 C CA . ILE A 1 94 ? -0.963 1.702 -2.079 1.00 88.94 94 ILE A CA 1
ATOM 752 C C . ILE A 1 94 ? -2.415 1.504 -1.618 1.00 88.94 94 ILE A C 1
ATOM 754 O O . ILE A 1 94 ? -2.969 2.338 -0.892 1.00 88.94 94 ILE A O 1
ATOM 758 N N . VAL A 1 95 ? -3.022 0.370 -1.975 1.00 87.81 95 VAL A N 1
ATOM 759 C CA . VAL A 1 95 ? -4.425 0.080 -1.636 1.00 87.81 95 VAL A CA 1
ATOM 760 C C . VAL A 1 95 ? -4.569 -0.333 -0.168 1.00 87.81 95 VAL A C 1
ATOM 762 O O . VAL A 1 95 ? -5.499 0.091 0.528 1.00 87.81 95 VAL A O 1
ATOM 765 N N . GLY A 1 96 ? -3.641 -1.144 0.340 1.00 89.06 96 GLY A N 1
ATOM 766 C CA . GLY A 1 96 ? -3.724 -1.742 1.671 1.00 89.06 96 GLY A CA 1
ATOM 767 C C . GLY A 1 96 ? -3.587 -0.730 2.803 1.00 89.06 96 GLY A C 1
ATOM 768 O O . GLY A 1 96 ? -4.361 -0.769 3.757 1.00 89.06 96 GLY A O 1
ATOM 769 N N . VAL A 1 97 ? -2.650 0.218 2.703 1.00 88.06 97 VAL A N 1
ATOM 770 C CA . VAL A 1 97 ? -2.408 1.176 3.797 1.00 88.06 97 VAL A CA 1
ATOM 771 C C . VAL A 1 97 ? -3.644 2.026 4.066 1.00 88.06 97 VAL A C 1
ATOM 773 O O . VAL A 1 97 ? -4.077 2.151 5.209 1.00 88.06 97 VAL A O 1
ATOM 776 N N . THR A 1 98 ? -4.251 2.587 3.023 1.00 86.94 98 THR A N 1
ATOM 777 C CA . THR A 1 98 ? -5.395 3.489 3.202 1.00 86.94 98 THR A CA 1
ATOM 778 C C . THR A 1 98 ? -6.659 2.754 3.635 1.00 86.94 98 THR A C 1
ATOM 780 O O . THR A 1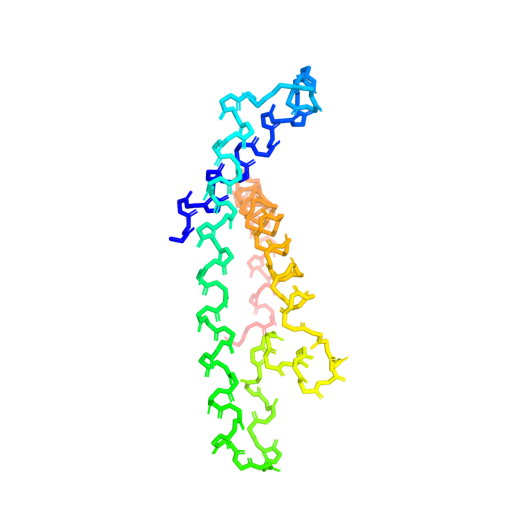 98 ? -7.360 3.227 4.531 1.00 86.94 98 THR A O 1
ATOM 783 N N . SER A 1 99 ? -6.930 1.579 3.063 1.00 90.44 99 SER A N 1
ATOM 784 C CA . SER A 1 99 ? -8.103 0.769 3.409 1.00 90.44 99 SER A CA 1
ATOM 785 C C . SER A 1 99 ? -8.051 0.259 4.851 1.00 90.44 99 SER A C 1
ATOM 787 O O . SER A 1 99 ? -9.029 0.414 5.590 1.00 90.44 99 SER A O 1
ATOM 789 N N . VAL A 1 100 ? -6.908 -0.279 5.290 1.00 93.25 100 VAL A N 1
ATOM 790 C CA . VAL A 1 100 ? -6.733 -0.793 6.656 1.00 93.25 100 VAL A CA 1
ATOM 791 C C . VAL A 1 100 ? -6.748 0.346 7.673 1.00 93.25 100 VAL A C 1
ATOM 793 O O . VAL A 1 100 ? -7.451 0.236 8.678 1.00 93.25 100 VAL A O 1
ATOM 796 N N . SER A 1 101 ? -6.050 1.460 7.416 1.00 91.56 101 SER A N 1
ATOM 797 C CA . SER A 1 101 ? -6.061 2.613 8.329 1.00 91.56 101 SER A CA 1
ATOM 798 C C . SER A 1 101 ? -7.460 3.208 8.494 1.00 91.56 101 SER A C 1
ATOM 800 O O . SER A 1 101 ? -7.877 3.467 9.623 1.00 91.56 101 SER A O 1
ATOM 802 N N . ASN A 1 102 ? -8.212 3.370 7.401 1.00 91.44 102 ASN A N 1
ATOM 803 C CA . ASN A 1 102 ? -9.581 3.885 7.466 1.00 91.44 102 ASN A CA 1
ATOM 804 C C . ASN A 1 102 ? -10.516 2.914 8.196 1.00 91.44 102 ASN A C 1
ATOM 806 O O . ASN A 1 102 ? -11.300 3.340 9.043 1.00 91.44 102 ASN A O 1
ATOM 810 N N . SER A 1 103 ? -10.404 1.612 7.920 1.00 95.50 103 SER A N 1
ATOM 811 C CA . SER A 1 103 ? -11.229 0.585 8.568 1.00 95.50 103 SER A CA 1
ATOM 812 C C . SER A 1 103 ? -10.946 0.492 10.068 1.00 95.50 103 SER A C 1
ATOM 814 O O . SER A 1 103 ? -11.877 0.460 10.872 1.00 95.50 103 SER A O 1
ATOM 816 N N . ALA A 1 104 ? -9.670 0.512 10.462 1.00 95.31 104 ALA A N 1
ATOM 817 C CA . ALA A 1 104 ? -9.267 0.514 11.865 1.00 95.31 104 ALA A CA 1
ATOM 818 C C . ALA A 1 104 ? -9.742 1.786 12.584 1.00 95.31 104 ALA A C 1
ATOM 820 O O . ALA A 1 104 ? -10.304 1.702 13.676 1.00 95.31 104 ALA A O 1
ATOM 821 N N . GLY A 1 105 ? -9.578 2.955 11.954 1.00 95.12 105 GLY A N 1
ATOM 822 C CA . GLY A 1 105 ? -10.072 4.224 12.488 1.00 95.12 105 GLY A CA 1
ATOM 823 C C . GLY A 1 105 ? -11.586 4.213 12.697 1.00 95.12 105 GLY A C 1
ATOM 824 O O . GLY A 1 105 ? -12.063 4.584 13.769 1.00 95.12 105 GLY A O 1
ATOM 825 N N . PHE A 1 106 ? -12.338 3.714 11.714 1.00 95.88 106 PHE A N 1
ATOM 826 C CA . PHE A 1 106 ? -13.789 3.560 11.803 1.00 95.88 106 PHE A CA 1
ATOM 827 C C . PHE A 1 106 ? -14.200 2.608 12.933 1.00 95.88 106 PHE A C 1
ATOM 829 O O . PHE A 1 106 ? -15.068 2.942 13.744 1.00 95.88 106 PHE A O 1
ATOM 836 N N . ALA A 1 107 ? -13.546 1.448 13.029 1.00 95.44 107 ALA A N 1
ATOM 837 C CA . ALA A 1 107 ? -13.826 0.461 14.065 1.00 95.44 107 ALA A CA 1
ATOM 838 C C . ALA A 1 107 ? -13.597 1.037 15.469 1.00 95.44 107 ALA A C 1
ATOM 840 O O . ALA A 1 107 ? -14.485 0.963 16.317 1.00 95.44 107 ALA A O 1
ATOM 841 N N . ILE A 1 108 ? -12.443 1.672 15.701 1.00 95.44 108 ILE A N 1
ATOM 842 C CA . ILE A 1 108 ? -12.104 2.282 16.995 1.00 95.44 108 ILE A CA 1
ATOM 843 C C . ILE A 1 108 ? -13.076 3.416 17.331 1.00 95.44 108 ILE A C 1
ATOM 845 O O . ILE A 1 108 ? -13.557 3.501 18.461 1.00 95.44 108 ILE A O 1
ATOM 849 N N . TYR A 1 109 ? -13.413 4.258 16.353 1.00 96.25 109 TYR A N 1
ATOM 850 C CA . TYR A 1 109 ? -14.358 5.357 16.534 1.00 96.25 109 TYR A CA 1
ATOM 851 C C . TYR A 1 109 ? -15.739 4.868 16.991 1.00 96.25 109 TYR A C 1
ATOM 853 O O . TYR A 1 109 ? -16.293 5.371 17.974 1.00 96.25 109 TYR A O 1
ATOM 861 N N . HIS A 1 110 ? -16.292 3.862 16.312 1.00 95.44 110 HIS A N 1
ATOM 862 C CA . HIS A 1 110 ? -17.602 3.314 16.662 1.00 95.44 110 HIS A CA 1
ATOM 863 C C . HIS A 1 110 ? -17.582 2.516 17.966 1.00 95.44 110 HIS A C 1
ATOM 865 O O . HIS A 1 110 ? -18.564 2.558 18.716 1.00 95.44 110 HIS A O 1
ATOM 871 N N . LEU A 1 111 ? -16.467 1.847 18.268 1.00 95.56 111 LEU A N 1
ATOM 872 C CA . LEU A 1 111 ? -16.273 1.148 19.533 1.00 95.56 111 LEU A CA 1
ATOM 873 C C . LEU A 1 111 ? -16.263 2.131 20.710 1.00 95.56 111 LEU A C 1
ATOM 875 O O . LEU A 1 111 ? -16.976 1.912 21.687 1.00 95.56 111 LEU A O 1
ATOM 879 N N . ALA A 1 112 ? -15.536 3.245 20.587 1.00 94.00 112 ALA A N 1
ATOM 880 C CA . ALA A 1 112 ? -15.471 4.285 21.614 1.00 94.00 112 ALA A CA 1
ATOM 881 C C . ALA A 1 112 ? -16.833 4.957 21.863 1.00 94.00 112 ALA A C 1
ATOM 883 O O . ALA A 1 112 ? -17.162 5.305 22.995 1.00 94.00 112 ALA A O 1
ATOM 884 N N . LYS A 1 113 ? -17.654 5.115 20.817 1.00 94.69 113 LYS A N 1
ATOM 885 C CA . LYS A 1 113 ? -19.008 5.682 20.933 1.00 94.69 113 LYS A CA 1
ATOM 886 C C . LYS A 1 113 ? -20.063 4.703 21.445 1.00 94.69 113 LYS A C 1
ATOM 888 O O . LYS A 1 113 ? -21.138 5.146 21.845 1.00 94.69 113 LYS A O 1
ATOM 893 N N . THR A 1 114 ? -19.788 3.399 21.435 1.00 95.19 114 THR A N 1
ATOM 894 C CA . THR A 1 114 ? -20.778 2.364 21.763 1.00 95.19 114 THR A CA 1
ATOM 895 C C . THR A 1 114 ? -20.297 1.503 22.934 1.00 95.19 114 THR A C 1
ATOM 897 O O . THR A 1 114 ? -19.833 0.379 22.721 1.00 95.19 114 THR A O 1
ATOM 900 N N . PRO A 1 115 ? -20.475 1.961 24.192 1.00 92.19 115 PRO A N 1
ATOM 901 C CA . PRO A 1 115 ? -19.984 1.250 25.376 1.00 92.19 115 PRO A CA 1
ATOM 902 C C . PRO A 1 115 ? -20.462 -0.203 25.465 1.00 92.19 115 PRO A C 1
ATOM 904 O O . PRO A 1 115 ? -19.704 -1.090 25.840 1.00 92.19 115 PRO A O 1
ATOM 907 N N . ARG A 1 116 ? -21.705 -0.484 25.042 1.00 95.00 116 ARG A N 1
ATOM 908 C CA . ARG A 1 116 ? -22.255 -1.851 25.016 1.00 95.00 116 ARG A CA 1
ATOM 909 C C . ARG A 1 116 ? -21.437 -2.797 24.131 1.00 95.00 116 ARG A C 1
ATOM 911 O O . ARG A 1 116 ? -21.164 -3.924 24.537 1.00 95.00 116 ARG A O 1
ATOM 918 N N . ALA A 1 117 ? -21.054 -2.342 22.937 1.00 92.38 117 ALA A N 1
ATOM 919 C CA . ALA A 1 117 ? -20.246 -3.127 22.007 1.00 92.38 117 ALA A CA 1
ATOM 920 C C . ALA A 1 117 ? -18.816 -3.303 22.536 1.00 92.38 117 ALA A C 1
ATOM 922 O O . ALA A 1 117 ? -18.265 -4.396 22.450 1.00 92.38 117 ALA A O 1
ATOM 923 N N . GLN A 1 118 ? -18.257 -2.268 23.168 1.00 93.75 118 GLN A N 1
ATOM 924 C CA . GLN A 1 118 ? -16.943 -2.328 23.805 1.00 93.75 118 GLN A CA 1
ATOM 925 C C . GLN A 1 118 ? -16.888 -3.344 24.953 1.00 93.75 118 GLN A C 1
ATOM 927 O O . GLN A 1 118 ? -15.974 -4.164 25.000 1.00 93.75 118 GLN A O 1
ATOM 932 N N . THR A 1 119 ? -17.876 -3.344 25.855 1.00 93.94 119 THR A N 1
ATOM 933 C CA . THR A 1 119 ? -17.936 -4.323 26.952 1.00 93.94 119 THR A CA 1
ATOM 934 C C . THR A 1 119 ? -18.107 -5.744 26.424 1.00 93.94 119 THR A C 1
ATOM 936 O O . THR A 1 119 ? -17.511 -6.673 26.963 1.00 93.94 119 THR A O 1
ATOM 939 N N . ARG A 1 120 ? -18.904 -5.928 25.364 1.00 94.81 120 ARG A N 1
ATOM 940 C CA . ARG A 1 120 ? -19.056 -7.234 24.717 1.00 94.81 120 ARG A CA 1
ATOM 941 C C . ARG A 1 120 ? -17.732 -7.720 24.125 1.00 94.81 120 ARG A C 1
ATOM 943 O O . ARG A 1 120 ? -17.336 -8.836 24.435 1.00 94.81 120 ARG A O 1
ATOM 950 N N . LEU A 1 121 ? -17.039 -6.876 23.359 1.00 93.25 121 LEU A N 1
ATOM 951 C CA . LEU A 1 121 ? -15.734 -7.207 22.785 1.00 93.25 121 LEU A CA 1
ATOM 952 C C . LEU A 1 121 ? -14.718 -7.570 23.875 1.00 93.25 121 LEU A C 1
ATOM 954 O O . LEU A 1 121 ? -14.000 -8.552 23.738 1.00 93.25 121 LEU A O 1
ATOM 958 N N . LEU A 1 122 ? -14.684 -6.821 24.983 1.00 93.88 122 LEU A N 1
ATOM 959 C CA . LEU A 1 122 ? -13.795 -7.129 26.104 1.00 93.88 122 LEU A CA 1
ATOM 960 C C . LEU A 1 122 ? -14.083 -8.513 26.702 1.00 93.88 122 LEU A C 1
ATOM 962 O O . LEU A 1 122 ? -13.144 -9.265 26.944 1.00 93.88 122 LEU A O 1
ATOM 966 N N . ARG A 1 123 ? -15.360 -8.867 26.904 1.00 94.81 123 ARG A N 1
ATOM 967 C CA . ARG A 1 123 ? -15.744 -10.203 27.394 1.00 94.81 123 ARG A CA 1
ATOM 968 C C . ARG A 1 123 ? -15.334 -11.306 26.425 1.00 94.81 123 ARG A C 1
ATOM 970 O O . ARG A 1 123 ? -14.829 -12.329 26.867 1.00 94.81 123 ARG A O 1
ATOM 977 N N . GLU A 1 124 ? -15.539 -11.094 25.125 1.00 95.06 124 GLU A N 1
ATOM 978 C CA . GLU A 1 124 ? -15.124 -12.045 24.087 1.00 95.06 124 GLU A CA 1
ATOM 979 C C . GLU A 1 124 ? -13.600 -12.243 24.118 1.00 95.06 124 GLU A C 1
ATOM 981 O O . GLU A 1 124 ? -13.132 -13.375 24.144 1.00 95.06 124 GLU A O 1
ATOM 986 N N . ILE A 1 125 ? -12.815 -11.166 24.222 1.00 95.12 125 ILE A N 1
ATOM 987 C CA . ILE A 1 125 ? -11.350 -11.250 24.335 1.00 95.12 125 ILE A CA 1
ATOM 988 C C . ILE A 1 125 ? -10.937 -11.999 25.612 1.00 95.12 125 ILE A C 1
ATOM 990 O O . ILE A 1 125 ? -10.104 -12.898 25.537 1.00 95.12 125 ILE A O 1
ATOM 994 N N . GLN A 1 126 ? -11.534 -11.677 26.764 1.00 94.25 126 GLN A N 1
ATOM 995 C CA . GLN A 1 126 ? -11.245 -12.328 28.053 1.00 94.25 126 GLN A CA 1
ATOM 996 C C . GLN A 1 126 ? -11.615 -13.816 28.088 1.00 94.25 126 GLN A C 1
A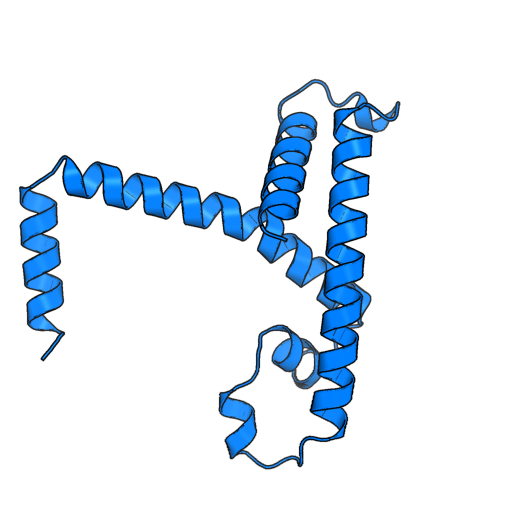TOM 998 O O . GLN A 1 126 ? -11.069 -14.558 28.892 1.00 94.25 126 GLN A O 1
ATOM 1003 N N . GLN A 1 127 ? -12.542 -14.262 27.240 1.00 94.56 127 GLN A N 1
ATOM 1004 C CA . GLN A 1 127 ? -12.893 -15.676 27.136 1.00 94.56 127 GLN A CA 1
ATOM 1005 C C . GLN A 1 127 ? -11.791 -16.500 26.447 1.00 94.56 127 GLN A C 1
ATOM 1007 O O . GLN A 1 127 ? -11.655 -17.689 26.731 1.00 94.56 127 GLN A O 1
ATOM 1012 N N . PHE A 1 128 ? -11.037 -15.894 25.525 1.00 92.00 128 PHE A N 1
ATOM 1013 C CA . PHE A 1 128 ? -10.035 -16.590 24.709 1.00 92.00 128 PHE A CA 1
ATOM 1014 C C . PHE A 1 128 ? -8.587 -16.269 25.090 1.00 92.00 128 PHE A C 1
ATOM 1016 O O . PHE A 1 128 ? -7.698 -17.055 24.756 1.00 92.00 128 PHE A O 1
ATOM 1023 N N . LEU A 1 129 ? -8.328 -15.143 25.761 1.00 83.75 129 LEU A N 1
ATOM 1024 C CA . LEU A 1 129 ? -7.021 -14.867 26.352 1.00 83.75 129 LEU A CA 1
ATOM 1025 C C . LEU A 1 129 ? -6.937 -15.469 27.768 1.00 83.75 129 LEU A C 1
ATOM 1027 O O . LEU A 1 129 ? -7.868 -15.261 28.543 1.00 83.75 129 LEU A O 1
ATOM 1031 N N . PRO A 1 130 ? -5.847 -16.189 28.101 1.00 64.38 130 PRO A N 1
ATOM 1032 C CA . PRO A 1 130 ? -5.574 -16.647 29.463 1.00 64.38 130 PRO A CA 1
ATOM 1033 C C . PRO A 1 130 ? -5.293 -15.491 30.432 1.00 64.38 130 PRO A C 1
ATOM 1035 O O . PRO A 1 130 ? -4.789 -14.434 29.979 1.00 64.38 130 PRO A O 1
#

Secondary structure (DSSP, 8-state):
-HHHHHHHHHHHHHHHSS--GGGTS--HHHHHHHHHHHHHHHHHHHHHHHHHHHHHHS---TTGGGG--HHHHIIIII---HHHHHHHHHHHHHHHHHHHHHHHHHHHHHHHH-HHHHHHHHHHHHHH--

Foldseek 3Di:
DVVLLVQLLVLVCVCVVDDNCCVPDPDPSNVSNVVSLVVLLVVLLVVLVVLVVVVVPDDPDPVCVVPQDPSSCCVPPVVDDSVVSSVVVSVCSNVVVVVVVVVVVVVVVVCVVDVPVVVVVVVVVVVPDD

Sequence (130 aa):
MLNLLIEASQALRNCESGLQFWRIWPTFSWTKLTSAIDMLEGLLCRNLRLTYIKLSKMNKNAKDAKRLCLMDAMIIKEKLTSDEIITTVLDLLIVGVTSVSNSAGFAIYHLAKTPRAQTRLLREIQQFLP

Radius of gyration: 20.4 Å; chains: 1; bounding box: 45×45×52 Å

Organism: Triatoma infestans (NCBI:txid30076)